Protein AF-A0A136LMU8-F1 (afdb_monomer)

Mean predicted aligned error: 7.93 Å

Foldseek 3Di:
DPLDPQDPVQVVVQVVVFDWPVVPWDQPPPVHTKTWTWDAGPPPRFIKTWIWGDDPPDIDTDDIGGPVDPDPPPPPD

Solvent-accessible surface area (backbone atoms only — not comparable to full-atom values): 4798 Å² total; per-residue (Å²): 130,81,90,56,95,74,48,74,65,53,55,54,50,32,74,74,70,32,50,73,39,66,92,72,26,42,65,80,40,96,89,49,38,29,44,25,31,42,34,60,37,90,86,77,64,46,42,30,38,38,33,33,34,68,51,101,89,49,78,41,79,74,47,80,41,58,76,79,52,91,75,80,69,92,81,82,124

Sequence (77 aa):
MECRNITQKEVKEIVRKANVNYNKSDLQASGGAKYALEGYTSKDRQHIRVIVAPRKKHLSIVTVIDLDKDWECPSCR

pLDDT: mean 77.23, std 13.02, range [42.66, 90.94]

Radius of gyration: 13.1 Å; Cα contacts (8 Å, |Δi|>4): 120; chains: 1; bounding box: 37×26×30 Å

Structure (mmCIF, N/CA/C/O backbone):
data_AF-A0A136LMU8-F1
#
_entry.id   AF-A0A136LMU8-F1
#
loop_
_atom_site.group_PDB
_atom_site.id
_atom_site.type_symbol
_atom_site.label_atom_id
_atom_site.label_alt_id
_atom_site.label_comp_id
_atom_site.label_asym_id
_atom_site.label_entity_id
_atom_site.label_seq_id
_atom_site.pdbx_PDB_ins_code
_atom_site.Cartn_x
_atom_site.Cartn_y
_atom_site.Cartn_z
_atom_site.occupancy
_atom_site.B_iso_or_equiv
_atom_site.auth_seq_id
_atom_site.auth_comp_id
_atom_site.auth_asym_id
_atom_site.auth_atom_id
_atom_site.pdbx_PDB_model_num
ATOM 1 N N . MET A 1 1 ? -14.017 13.087 2.429 1.00 47.59 1 MET A N 1
ATOM 2 C CA . MET A 1 1 ? -13.136 11.942 2.774 1.00 47.59 1 MET A CA 1
ATOM 3 C C . MET A 1 1 ? -13.665 11.155 3.984 1.00 47.59 1 MET A C 1
ATOM 5 O O . MET A 1 1 ? -12.890 10.505 4.665 1.00 47.59 1 MET A O 1
ATOM 9 N N . GLU A 1 2 ? -14.982 11.147 4.224 1.00 44.06 2 GLU A N 1
ATOM 10 C CA . GLU A 1 2 ? -15.605 10.461 5.376 1.00 44.06 2 GLU A CA 1
ATOM 11 C C . GLU A 1 2 ? -16.265 9.120 5.001 1.00 44.06 2 GLU A C 1
ATOM 13 O O . GLU A 1 2 ? -16.713 8.386 5.869 1.00 44.06 2 GLU A O 1
ATOM 18 N N . CYS A 1 3 ? -16.303 8.759 3.711 1.00 48.84 3 CYS A N 1
ATOM 19 C CA . CYS A 1 3 ? -16.912 7.504 3.239 1.00 48.84 3 CYS A CA 1
ATOM 20 C C . CYS A 1 3 ? -16.002 6.269 3.352 1.00 48.84 3 CYS A C 1
ATOM 22 O O . CYS A 1 3 ? -16.439 5.163 3.061 1.00 48.84 3 CYS A O 1
ATOM 24 N N . ARG A 1 4 ? -14.737 6.421 3.763 1.00 58.66 4 ARG A N 1
ATOM 25 C CA . ARG A 1 4 ? -13.835 5.288 4.015 1.00 58.66 4 ARG A CA 1
ATOM 26 C C . ARG A 1 4 ? -13.148 5.505 5.355 1.00 58.66 4 ARG A C 1
ATOM 28 O O . ARG A 1 4 ? -12.259 6.343 5.454 1.00 58.66 4 ARG A O 1
ATOM 35 N N . ASN A 1 5 ? -13.531 4.736 6.372 1.00 64.06 5 ASN A N 1
ATOM 36 C CA . ASN A 1 5 ? -12.902 4.738 7.701 1.00 64.06 5 ASN A CA 1
ATOM 37 C C . ASN A 1 5 ? -11.510 4.072 7.699 1.00 64.06 5 ASN A C 1
ATOM 39 O O . ASN A 1 5 ? -11.138 3.414 8.662 1.00 64.06 5 ASN A O 1
ATOM 43 N N . ILE A 1 6 ? -10.733 4.225 6.624 1.00 70.25 6 ILE A N 1
ATOM 44 C CA . ILE A 1 6 ? -9.381 3.677 6.524 1.00 70.25 6 ILE A CA 1
ATOM 45 C C . ILE A 1 6 ? -8.412 4.745 7.016 1.00 70.25 6 ILE A C 1
ATOM 47 O O . ILE A 1 6 ? -8.211 5.784 6.382 1.00 70.25 6 ILE A O 1
ATOM 51 N N . THR A 1 7 ? -7.795 4.494 8.162 1.00 77.75 7 THR A N 1
ATOM 52 C CA . THR A 1 7 ? -6.829 5.415 8.759 1.00 77.75 7 THR A CA 1
ATOM 53 C C . THR A 1 7 ? -5.435 5.229 8.161 1.00 77.75 7 THR A C 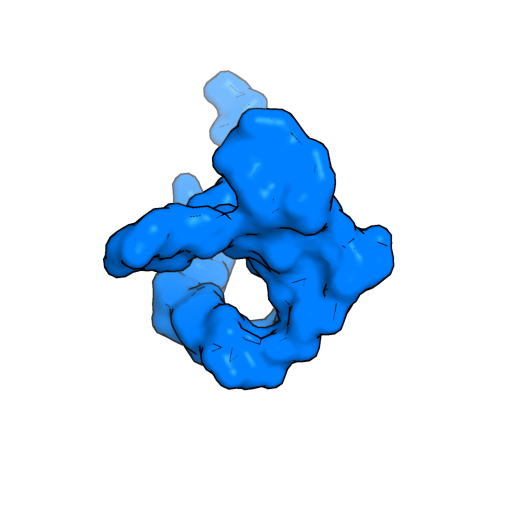1
ATOM 55 O O . THR A 1 7 ? -5.046 4.146 7.720 1.00 77.75 7 THR A O 1
ATOM 58 N N . GLN A 1 8 ? -4.600 6.273 8.218 1.00 79.94 8 GLN A N 1
ATOM 59 C CA . GLN A 1 8 ? -3.193 6.166 7.798 1.00 79.94 8 GLN A CA 1
ATOM 60 C C . GLN A 1 8 ? -2.419 5.080 8.564 1.00 79.94 8 GLN A C 1
ATOM 62 O O . GLN A 1 8 ? -1.451 4.523 8.041 1.00 79.94 8 GLN A O 1
ATOM 67 N N . LYS A 1 9 ? -2.816 4.791 9.809 1.00 81.81 9 LYS A N 1
ATOM 68 C CA . LYS A 1 9 ? -2.191 3.757 10.637 1.00 81.81 9 LYS A CA 1
ATOM 69 C C . LYS A 1 9 ? -2.439 2.369 10.050 1.00 81.81 9 LYS A C 1
ATOM 71 O O . LYS A 1 9 ? -1.485 1.611 9.907 1.00 81.81 9 LYS A O 1
ATOM 76 N N . GLU A 1 10 ? -3.669 2.088 9.633 1.00 78.38 10 GLU A N 1
ATOM 77 C CA . GLU A 1 10 ? -4.035 0.817 8.998 1.00 78.38 10 GLU A CA 1
ATOM 78 C C . GLU A 1 10 ? -3.309 0.625 7.669 1.00 78.38 10 GLU A C 1
ATOM 80 O O . GLU A 1 10 ? -2.743 -0.439 7.428 1.00 78.38 10 GLU A O 1
A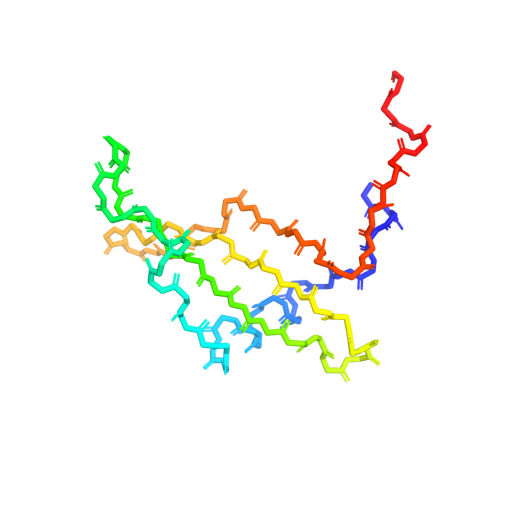TOM 85 N N . VAL A 1 11 ? -3.213 1.678 6.850 1.00 81.75 11 VAL A N 1
ATOM 86 C CA . VAL A 1 11 ? -2.448 1.606 5.596 1.00 81.75 11 VAL A CA 1
ATOM 87 C C . VAL A 1 11 ? -0.974 1.296 5.868 1.00 81.75 11 VAL A C 1
ATOM 89 O O . VAL A 1 11 ? -0.394 0.445 5.200 1.00 81.75 11 VAL A O 1
ATOM 92 N N . LYS A 1 12 ? -0.352 1.930 6.872 1.00 83.81 12 LYS A N 1
ATOM 93 C CA . LYS A 1 12 ? 1.047 1.646 7.245 1.00 83.81 12 LYS A CA 1
ATOM 94 C C . LYS A 1 12 ? 1.243 0.222 7.762 1.00 83.81 12 LYS A C 1
ATOM 96 O O . LYS A 1 12 ? 2.281 -0.375 7.484 1.00 83.81 12 LYS A O 1
ATOM 101 N N . GLU A 1 13 ? 0.292 -0.312 8.523 1.00 83.38 13 GLU A N 1
ATOM 102 C CA . GLU A 1 13 ? 0.349 -1.702 8.980 1.00 83.38 13 GLU A CA 1
ATOM 103 C C . GLU A 1 13 ? 0.271 -2.680 7.814 1.00 83.38 13 GLU A C 1
ATOM 105 O O . GLU A 1 13 ? 1.080 -3.603 7.743 1.00 83.38 13 GLU A O 1
ATOM 110 N N . ILE A 1 14 ? -0.641 -2.436 6.874 1.00 84.12 1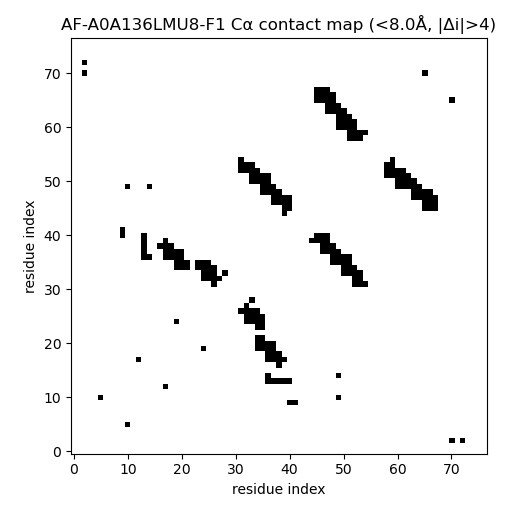4 ILE A N 1
ATOM 111 C CA . ILE A 1 14 ? -0.788 -3.247 5.668 1.00 84.12 14 ILE A CA 1
ATOM 112 C C . ILE A 1 14 ? 0.483 -3.159 4.837 1.00 84.12 14 ILE A C 1
ATOM 114 O O . ILE A 1 14 ? 1.040 -4.190 4.511 1.00 84.12 14 ILE A O 1
ATOM 118 N N . VAL A 1 15 ? 1.063 -1.981 4.611 1.00 84.38 15 VAL A N 1
ATOM 119 C CA . VAL A 1 15 ? 2.333 -1.881 3.865 1.00 84.38 15 VAL A CA 1
ATOM 120 C C . VAL A 1 15 ? 3.464 -2.720 4.488 1.00 84.38 15 VAL A C 1
ATOM 122 O O . VAL A 1 15 ? 4.343 -3.184 3.768 1.00 84.38 15 VAL A O 1
ATOM 125 N N . ARG A 1 16 ? 3.450 -2.943 5.810 1.00 84.00 16 ARG A N 1
ATOM 126 C CA . ARG A 1 16 ? 4.453 -3.764 6.512 1.00 84.00 16 ARG A CA 1
ATOM 127 C C . ARG A 1 16 ? 4.132 -5.260 6.559 1.00 84.00 16 ARG A C 1
ATOM 129 O O . ARG A 1 16 ? 5.063 -6.049 6.659 1.00 84.00 16 ARG A O 1
ATOM 136 N N . LYS A 1 17 ? 2.851 -5.638 6.577 1.00 83.31 17 LYS A N 1
ATOM 137 C CA . LYS A 1 17 ? 2.387 -7.023 6.803 1.00 83.31 17 LYS A CA 1
ATOM 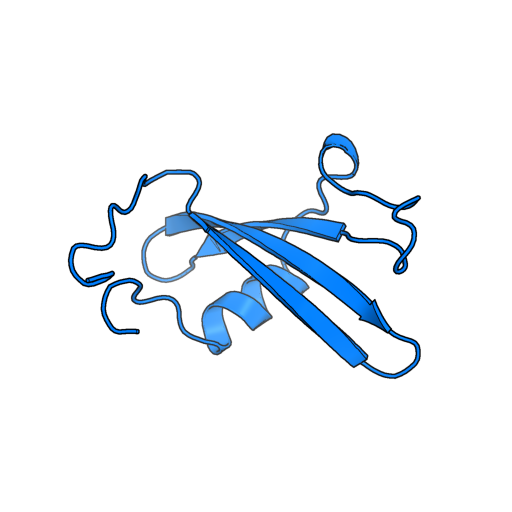138 C C . LYS A 1 17 ? 1.759 -7.676 5.565 1.00 83.31 17 LYS A C 1
ATOM 140 O O . LYS A 1 17 ? 1.594 -8.889 5.547 1.00 83.31 17 LYS A O 1
ATOM 145 N N . ALA A 1 18 ? 1.354 -6.883 4.578 1.00 81.12 18 ALA A N 1
ATOM 146 C CA . ALA A 1 18 ? 0.656 -7.334 3.383 1.00 81.12 18 ALA A CA 1
ATOM 147 C C . ALA A 1 18 ? 1.578 -8.095 2.445 1.00 81.12 18 ALA A C 1
ATOM 149 O O . ALA A 1 18 ? 2.775 -7.818 2.346 1.00 81.12 18 ALA A O 1
ATOM 150 N N . ASN A 1 19 ? 0.971 -9.003 1.691 1.00 85.56 19 ASN A N 1
ATOM 151 C CA . ASN A 1 19 ? 1.667 -9.712 0.638 1.00 85.56 19 ASN A CA 1
ATOM 152 C C . ASN A 1 19 ? 1.661 -8.878 -0.642 1.00 85.56 19 ASN A C 1
ATOM 154 O O . ASN A 1 19 ? 0.653 -8.278 -1.025 1.00 85.56 19 ASN A O 1
ATOM 158 N N . VAL A 1 20 ? 2.813 -8.849 -1.309 1.00 87.75 20 VAL A N 1
ATOM 159 C CA . VAL A 1 20 ? 2.954 -8.226 -2.623 1.00 87.75 20 VAL A CA 1
ATOM 160 C C . VAL A 1 20 ? 2.326 -9.149 -3.660 1.00 87.75 20 VAL A C 1
ATOM 162 O O . VAL A 1 20 ? 2.801 -10.263 -3.884 1.00 87.75 20 VAL A O 1
ATOM 165 N N . ASN A 1 21 ? 1.286 -8.675 -4.335 1.00 86.38 21 ASN A N 1
ATOM 166 C CA . ASN A 1 21 ? 0.701 -9.365 -5.471 1.00 86.38 21 ASN A CA 1
ATOM 167 C C . ASN A 1 21 ? 1.417 -8.926 -6.756 1.00 86.38 21 ASN A C 1
ATOM 169 O O . ASN A 1 21 ? 1.040 -7.942 -7.398 1.00 86.38 21 ASN A O 1
ATOM 173 N N . TYR A 1 22 ? 2.469 -9.654 -7.141 1.00 83.00 22 TYR A N 1
ATOM 174 C CA . TYR A 1 22 ? 3.261 -9.340 -8.337 1.00 83.00 22 TYR A CA 1
ATOM 175 C C . TYR A 1 22 ? 2.447 -9.429 -9.635 1.00 83.00 22 TYR A C 1
ATOM 177 O O . TYR A 1 22 ? 2.698 -8.655 -10.551 1.00 83.00 22 TYR A O 1
ATOM 185 N N . ASN A 1 23 ? 1.411 -10.275 -9.687 1.00 85.12 23 ASN A N 1
ATOM 186 C CA . ASN A 1 23 ? 0.521 -10.391 -10.851 1.00 85.12 23 ASN A CA 1
ATOM 187 C C . ASN A 1 23 ? -0.321 -9.127 -11.084 1.00 85.12 23 ASN A C 1
ATOM 189 O O . ASN A 1 23 ? -0.785 -8.880 -12.194 1.00 85.12 23 ASN A O 1
ATOM 193 N N . LYS A 1 24 ? -0.561 -8.345 -10.027 1.00 82.56 24 LYS A N 1
ATOM 194 C CA . LYS A 1 24 ? -1.272 -7.057 -10.082 1.00 82.56 24 LYS A CA 1
ATOM 195 C C . LYS A 1 24 ? -0.333 -5.860 -9.931 1.00 82.56 24 LYS A C 1
ATOM 197 O O . LYS A 1 24 ? -0.798 -4.723 -9.908 1.00 82.56 24 LYS A O 1
ATOM 202 N N . SER A 1 25 ? 0.966 -6.114 -9.809 1.00 85.62 25 SER A N 1
ATOM 203 C CA . SER A 1 25 ? 1.998 -5.088 -9.736 1.00 85.62 25 SER A CA 1
ATOM 204 C C . SER A 1 25 ? 2.457 -4.738 -11.145 1.00 85.62 25 SER A C 1
ATOM 206 O O . SER A 1 25 ? 2.648 -5.612 -11.984 1.00 85.62 25 SER A O 1
ATOM 208 N N . ASP A 1 26 ? 2.657 -3.453 -11.398 1.00 84.38 26 ASP A N 1
ATOM 209 C CA . ASP A 1 26 ? 3.112 -2.948 -12.688 1.00 84.38 26 ASP A CA 1
ATOM 210 C C . ASP A 1 26 ? 4.550 -2.448 -12.549 1.00 84.38 26 ASP A C 1
ATOM 212 O O . ASP A 1 26 ? 4.815 -1.274 -12.279 1.00 84.38 26 ASP A O 1
ATOM 216 N N . LEU A 1 27 ? 5.495 -3.381 -12.666 1.00 83.19 27 LEU A N 1
ATOM 217 C CA . LEU A 1 27 ? 6.923 -3.097 -12.516 1.00 83.19 27 LEU A CA 1
ATOM 218 C C . LEU A 1 27 ? 7.505 -2.332 -13.714 1.00 83.19 27 LEU A C 1
ATOM 220 O O . LEU A 1 27 ? 8.531 -1.673 -13.566 1.00 83.19 27 LEU A O 1
ATOM 224 N N . GLN A 1 28 ? 6.849 -2.410 -14.876 1.00 81.31 28 GLN A N 1
ATOM 225 C CA . GLN A 1 28 ? 7.300 -1.801 -16.132 1.00 81.31 28 GLN A CA 1
ATOM 226 C C . GLN A 1 28 ? 6.586 -0.480 -16.448 1.00 81.31 28 GLN A C 1
ATOM 228 O O . GLN A 1 28 ? 6.801 0.098 -17.514 1.00 81.31 28 GLN A O 1
ATOM 233 N N . ALA A 1 29 ? 5.764 0.030 -15.527 1.00 77.75 29 ALA A N 1
ATOM 234 C CA . ALA A 1 29 ? 5.067 1.290 -15.713 1.00 77.75 29 ALA A CA 1
ATOM 235 C C . ALA A 1 29 ? 6.051 2.417 -16.059 1.00 77.75 29 ALA A C 1
ATOM 237 O O . ALA A 1 29 ? 7.055 2.628 -15.374 1.00 77.75 29 ALA A O 1
ATOM 238 N N . SER A 1 30 ? 5.696 3.229 -17.056 1.00 72.12 30 SER A N 1
ATOM 239 C CA . SER A 1 30 ? 6.534 4.329 -17.557 1.00 72.12 30 SER A CA 1
ATOM 240 C C . SER A 1 30 ? 6.922 5.374 -16.488 1.00 72.12 30 SER A C 1
ATOM 242 O O . SER A 1 30 ? 7.832 6.167 -16.703 1.00 72.12 30 SER A O 1
ATOM 244 N N . GLY A 1 31 ? 6.243 5.387 -15.332 1.00 72.00 31 GLY A N 1
ATOM 245 C CA . GLY A 1 31 ? 6.508 6.273 -14.189 1.00 72.00 31 GLY A CA 1
ATOM 246 C C . GLY A 1 31 ? 7.307 5.647 -13.034 1.00 72.00 31 GLY A C 1
ATOM 247 O O . GLY A 1 31 ? 7.477 6.312 -12.003 1.00 72.00 31 GLY A O 1
ATOM 248 N N . GLY A 1 32 ? 7.777 4.405 -13.194 1.00 80.06 32 GLY A N 1
ATOM 249 C CA . GLY A 1 32 ? 8.443 3.589 -12.176 1.00 80.06 32 GLY A CA 1
ATOM 250 C C . GLY A 1 32 ? 7.564 2.446 -11.660 1.00 80.06 32 GLY A C 1
ATOM 251 O O . GLY A 1 32 ? 6.338 2.525 -11.723 1.00 80.06 32 GLY A O 1
ATOM 252 N N . ALA A 1 33 ? 8.203 1.402 -11.125 1.00 86.12 33 ALA A N 1
ATOM 253 C CA . ALA A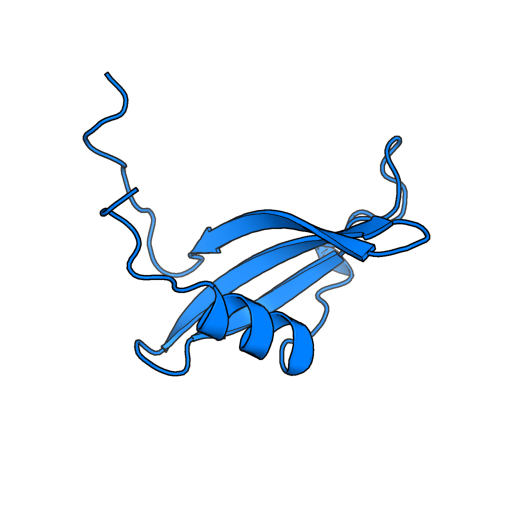 1 33 ? 7.532 0.203 -10.634 1.00 86.12 33 ALA A CA 1
ATOM 254 C C . ALA A 1 33 ? 6.435 0.521 -9.604 1.00 86.12 33 ALA A C 1
ATOM 256 O O . ALA A 1 33 ? 6.669 1.247 -8.635 1.00 86.12 33 ALA A O 1
ATOM 257 N N . LYS A 1 34 ? 5.249 -0.053 -9.800 1.00 89.94 34 LYS A N 1
ATOM 258 C CA . LYS A 1 34 ? 4.109 0.014 -8.885 1.00 89.94 34 LYS A CA 1
ATOM 259 C C . LYS A 1 34 ? 3.867 -1.361 -8.286 1.00 89.94 34 LYS A C 1
ATOM 261 O O . LYS A 1 34 ? 3.696 -2.330 -9.018 1.00 89.94 34 LYS A O 1
ATOM 266 N N . TYR A 1 35 ? 3.796 -1.433 -6.967 1.00 89.75 35 TYR A N 1
ATOM 267 C CA . TYR A 1 35 ? 3.549 -2.670 -6.239 1.00 89.75 35 TYR A CA 1
ATOM 268 C C . TYR A 1 35 ? 2.130 -2.668 -5.689 1.00 89.75 35 TYR A C 1
ATOM 270 O O . TYR A 1 35 ? 1.711 -1.711 -5.036 1.00 89.75 35 TYR A O 1
ATOM 278 N N . ALA A 1 36 ? 1.399 -3.744 -5.959 1.00 90.94 36 ALA A N 1
ATOM 279 C CA . ALA A 1 36 ? 0.085 -3.989 -5.393 1.00 90.94 36 ALA A CA 1
ATOM 280 C C . ALA A 1 36 ? 0.239 -4.792 -4.101 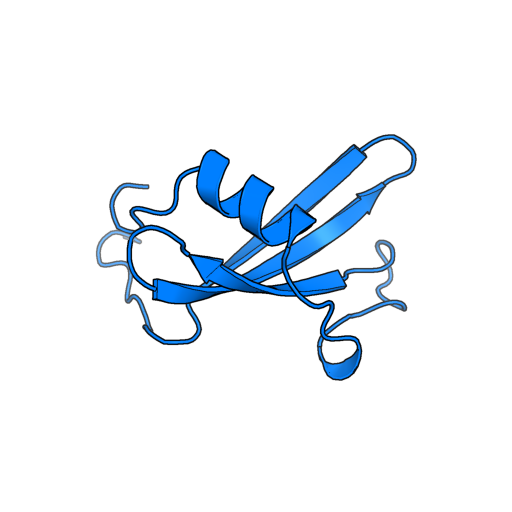1.00 90.94 36 ALA A C 1
ATOM 282 O O . ALA A 1 36 ? 0.639 -5.952 -4.129 1.00 90.94 36 ALA A O 1
ATOM 283 N N . LEU A 1 37 ? -0.062 -4.162 -2.971 1.00 90.69 37 LEU A N 1
ATOM 284 C CA . LEU A 1 37 ? -0.045 -4.786 -1.654 1.00 90.69 37 LEU A CA 1
ATOM 285 C C . LEU A 1 37 ? -1.474 -5.130 -1.264 1.00 90.69 37 LEU A C 1
ATOM 287 O O . LEU A 1 37 ? -2.323 -4.242 -1.233 1.00 90.69 37 LEU A O 1
ATOM 291 N N . GLU A 1 38 ? -1.740 -6.394 -0.969 1.00 89.06 38 GLU A N 1
ATOM 292 C CA . GLU A 1 38 ? -3.068 -6.861 -0.568 1.00 89.06 38 GLU A CA 1
ATOM 293 C C . GLU A 1 38 ? -3.045 -7.333 0.878 1.00 89.06 38 GLU A C 1
ATOM 295 O O . GLU A 1 38 ? -2.167 -8.093 1.299 1.00 89.06 38 GLU A O 1
ATOM 300 N N . GLY A 1 39 ? -4.010 -6.859 1.657 1.00 86.88 39 GLY A N 1
ATOM 301 C CA . GLY A 1 39 ? -4.111 -7.219 3.058 1.00 86.88 39 GLY A CA 1
ATOM 302 C C . GLY A 1 39 ? -5.452 -6.846 3.657 1.00 86.88 39 GLY A C 1
ATOM 303 O O . GLY A 1 39 ? -6.240 -6.107 3.072 1.00 86.88 39 GLY A O 1
ATOM 304 N N . TYR A 1 40 ? -5.690 -7.368 4.853 1.00 84.44 40 TYR A N 1
ATOM 305 C CA . TYR A 1 40 ? -6.907 -7.115 5.607 1.00 84.44 40 TYR A CA 1
ATOM 306 C C . TYR A 1 40 ? -6.654 -6.041 6.661 1.00 84.44 40 TYR A C 1
ATOM 308 O O . TYR A 1 40 ? -5.613 -6.050 7.326 1.00 84.44 40 TYR A O 1
ATOM 316 N N . THR A 1 41 ? -7.597 -5.117 6.833 1.00 80.00 41 THR A N 1
ATOM 317 C CA . THR A 1 41 ? -7.523 -4.139 7.923 1.00 80.00 41 THR A CA 1
ATOM 318 C C . THR A 1 41 ? -7.731 -4.830 9.269 1.00 80.00 41 THR A C 1
ATOM 320 O O . THR A 1 41 ? -8.612 -5.675 9.430 1.00 80.00 41 THR A O 1
ATOM 323 N N . SER A 1 42 ? -6.923 -4.470 10.268 1.00 73.50 42 SER A N 1
ATOM 324 C CA . SER A 1 42 ? -6.996 -5.081 11.604 1.00 73.50 42 SER A CA 1
ATOM 325 C C . SER A 1 42 ? -8.312 -4.777 12.330 1.00 73.50 42 SER A C 1
ATOM 327 O O . SER A 1 42 ? -8.710 -5.533 13.210 1.00 73.50 42 SER A O 1
ATOM 329 N N . LYS A 1 43 ? -8.961 -3.654 11.999 1.00 70.44 43 LYS A N 1
ATOM 330 C CA . LYS A 1 43 ? -10.144 -3.158 12.706 1.00 70.44 43 LYS A CA 1
ATOM 331 C C . LYS A 1 43 ? -11.438 -3.769 12.176 1.00 70.44 43 LYS A C 1
ATOM 333 O O . LYS A 1 43 ? -12.222 -4.304 12.951 1.00 70.44 43 LYS A O 1
ATOM 338 N N . ASP A 1 44 ? -11.616 -3.726 10.859 1.00 70.31 44 ASP A N 1
ATOM 339 C CA . ASP A 1 44 ? -12.885 -4.069 10.210 1.00 70.31 44 ASP A CA 1
ATOM 340 C C . ASP A 1 44 ? -12.786 -5.322 9.322 1.00 70.31 44 ASP A C 1
ATOM 342 O O . ASP A 1 44 ? -13.772 -5.706 8.698 1.00 70.31 44 ASP A O 1
ATOM 346 N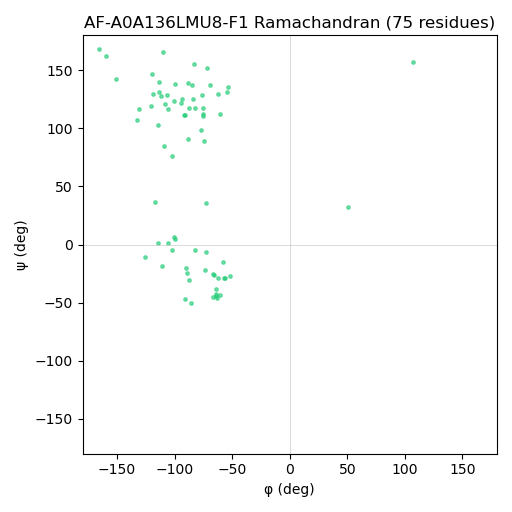 N . ARG A 1 45 ? -11.608 -5.969 9.258 1.00 76.00 45 ARG A N 1
ATOM 347 C CA . ARG A 1 45 ? -11.307 -7.110 8.369 1.00 76.00 45 ARG A CA 1
ATOM 348 C C . ARG A 1 45 ? -11.675 -6.849 6.904 1.00 76.00 45 ARG A C 1
ATOM 350 O O . ARG A 1 45 ? -12.034 -7.778 6.192 1.00 76.00 45 ARG A O 1
ATOM 357 N N . GLN A 1 46 ? -11.562 -5.601 6.457 1.00 75.62 46 GLN A N 1
ATOM 358 C CA . GLN A 1 46 ? -11.801 -5.231 5.062 1.00 75.62 46 GLN A CA 1
ATOM 359 C C . GLN A 1 46 ? -10.599 -5.650 4.225 1.00 75.62 46 GLN A C 1
ATOM 361 O O . GLN A 1 46 ? -9.465 -5.302 4.575 1.00 75.62 46 GLN A O 1
ATOM 366 N N . HIS A 1 47 ? -10.828 -6.380 3.137 1.00 85.94 47 HIS A N 1
ATOM 367 C CA . HIS A 1 47 ? -9.785 -6.696 2.179 1.00 85.94 47 HIS A CA 1
ATOM 368 C C . HIS A 1 47 ? -9.490 -5.467 1.325 1.00 85.94 47 HIS A C 1
ATOM 370 O O . HIS A 1 47 ? -10.306 -5.046 0.510 1.00 85.94 47 HIS A O 1
ATOM 376 N N . ILE A 1 48 ? -8.302 -4.890 1.484 1.00 85.81 48 ILE A N 1
ATOM 377 C CA . ILE A 1 48 ? -7.893 -3.728 0.703 1.00 85.81 48 ILE A CA 1
ATOM 378 C C . ILE A 1 48 ? -6.638 -4.024 -0.116 1.00 85.81 48 ILE A C 1
ATOM 380 O O . ILE A 1 48 ? -5.730 -4.745 0.306 1.00 85.81 48 ILE A O 1
ATOM 384 N N . ARG A 1 49 ? -6.565 -3.395 -1.288 1.00 88.19 49 ARG A N 1
ATOM 385 C CA . ARG A 1 49 ? -5.382 -3.320 -2.137 1.00 88.19 49 ARG A CA 1
ATOM 386 C C . ARG A 1 49 ? -4.811 -1.911 -2.094 1.00 88.19 49 ARG A C 1
ATOM 388 O O . ARG A 1 49 ? -5.461 -0.942 -2.486 1.00 88.19 49 ARG A O 1
ATOM 395 N N . VAL A 1 50 ? -3.563 -1.803 -1.668 1.00 88.50 50 VAL A N 1
ATOM 396 C CA . VAL A 1 50 ? -2.797 -0.560 -1.649 1.00 88.50 50 VAL A CA 1
ATOM 397 C C . VAL A 1 50 ? -1.777 -0.604 -2.777 1.00 88.50 50 VAL A C 1
ATOM 399 O O . VAL A 1 50 ? -0.874 -1.437 -2.784 1.00 88.50 50 VAL A O 1
ATOM 402 N N . ILE A 1 51 ? -1.906 0.310 -3.734 1.00 88.44 51 ILE A N 1
ATOM 403 C CA . ILE A 1 51 ? -0.911 0.504 -4.785 1.00 88.44 51 ILE A CA 1
ATOM 404 C C . ILE A 1 51 ? 0.138 1.483 -4.275 1.00 88.44 51 ILE A C 1
ATOM 406 O O . ILE A 1 51 ? -0.165 2.651 -4.009 1.00 88.44 51 ILE A O 1
ATOM 410 N N . VAL A 1 52 ? 1.380 1.018 -4.167 1.00 89.06 52 VAL A N 1
ATOM 411 C CA . VAL A 1 52 ? 2.524 1.840 -3.770 1.00 89.06 52 VAL A CA 1
ATOM 412 C C . VAL A 1 52 ? 3.507 1.991 -4.920 1.00 89.06 52 VAL A C 1
ATOM 414 O O . VAL A 1 52 ? 3.793 1.049 -5.653 1.00 89.06 52 VAL A O 1
ATOM 417 N N . ALA A 1 53 ? 4.053 3.190 -5.064 1.00 89.44 53 ALA A N 1
ATOM 418 C CA . ALA A 1 53 ? 5.129 3.495 -5.990 1.00 89.44 53 ALA A CA 1
ATOM 419 C C . ALA A 1 53 ? 6.377 3.871 -5.175 1.00 89.44 53 ALA A C 1
ATOM 421 O O . ALA A 1 53 ? 6.437 4.977 -4.622 1.00 89.44 53 ALA A O 1
ATOM 422 N N . PRO A 1 54 ? 7.371 2.977 -5.037 1.00 85.00 54 PRO A N 1
ATOM 423 C CA . PRO A 1 54 ? 8.653 3.340 -4.458 1.00 85.00 54 PRO A CA 1
ATOM 424 C C . PRO A 1 54 ? 9.354 4.409 -5.295 1.00 85.00 54 PRO A C 1
ATOM 426 O O . PRO A 1 54 ? 9.532 4.292 -6.508 1.00 85.00 54 PRO A O 1
ATOM 429 N N . ARG A 1 55 ? 9.791 5.467 -4.616 1.00 82.25 55 ARG A N 1
ATOM 430 C CA . ARG A 1 55 ? 10.708 6.487 -5.128 1.00 82.25 55 ARG A CA 1
ATOM 431 C C . ARG A 1 55 ? 12.046 6.342 -4.404 1.00 82.25 55 ARG A C 1
ATOM 433 O O . ARG A 1 55 ? 12.127 5.734 -3.343 1.00 82.25 55 ARG A O 1
ATOM 440 N N . LYS A 1 56 ? 13.098 6.979 -4.929 1.00 80.56 56 LYS A N 1
ATOM 441 C CA . LYS A 1 56 ? 14.474 6.888 -4.392 1.00 80.56 56 LYS A CA 1
ATOM 442 C C . LYS A 1 56 ? 14.610 7.170 -2.883 1.00 80.56 56 LYS A C 1
ATOM 444 O O . LYS A 1 56 ? 15.564 6.700 -2.282 1.00 80.56 56 LYS A O 1
ATOM 449 N N . LYS A 1 57 ? 13.710 7.963 -2.285 1.00 83.88 57 LYS A N 1
ATOM 450 C CA . LYS A 1 57 ? 13.789 8.387 -0.871 1.00 83.88 57 LYS A CA 1
ATOM 451 C C . LYS A 1 57 ? 12.544 8.082 -0.030 1.00 83.88 57 LYS A C 1
ATOM 453 O O . LYS A 1 57 ? 12.581 8.282 1.177 1.00 83.88 57 LYS A O 1
ATOM 458 N N . HIS A 1 58 ? 11.434 7.672 -0.641 1.00 84.50 58 HIS A N 1
ATOM 459 C CA . HIS A 1 58 ? 10.176 7.436 0.070 1.00 84.50 58 HIS A CA 1
ATOM 460 C C . HIS A 1 58 ? 9.245 6.527 -0.737 1.00 84.50 58 HIS A C 1
ATOM 462 O O . HIS A 1 58 ? 9.393 6.382 -1.949 1.00 84.50 58 HIS A O 1
ATOM 468 N N . LEU A 1 59 ? 8.257 5.944 -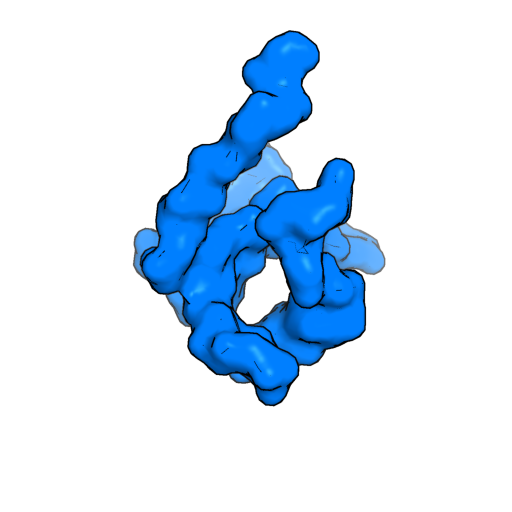0.062 1.00 84.06 59 LEU A N 1
ATOM 469 C CA . LEU A 1 59 ? 7.161 5.207 -0.685 1.00 84.06 59 LEU A CA 1
ATOM 470 C C . LEU A 1 59 ? 5.970 6.149 -0.868 1.00 84.06 59 LEU A C 1
ATOM 472 O O . LEU A 1 59 ? 5.482 6.721 0.106 1.00 84.06 59 LEU A O 1
ATOM 476 N N . SER A 1 60 ? 5.505 6.312 -2.104 1.00 86.31 60 SER A N 1
ATOM 477 C CA . SER A 1 60 ? 4.279 7.055 -2.397 1.00 86.31 60 SER A CA 1
ATOM 478 C C . SER A 1 60 ? 3.103 6.086 -2.461 1.00 86.31 60 SER A C 1
ATOM 480 O O . SER A 1 60 ? 3.134 5.127 -3.231 1.00 86.31 60 SER A O 1
ATOM 482 N N . ILE A 1 61 ? 2.055 6.335 -1.678 1.00 86.38 61 ILE A N 1
ATOM 483 C CA . ILE A 1 61 ? 0.789 5.603 -1.795 1.00 86.38 61 ILE A CA 1
ATOM 484 C C . ILE A 1 61 ? 0.001 6.251 -2.930 1.00 86.38 61 ILE A C 1
ATOM 486 O O . ILE A 1 61 ? -0.315 7.436 -2.862 1.00 86.38 61 ILE A O 1
ATOM 490 N N . VAL A 1 62 ? -0.269 5.487 -3.984 1.00 85.75 62 VAL A N 1
ATOM 491 C CA . VAL A 1 62 ? -0.948 5.982 -5.188 1.00 85.75 62 VAL A CA 1
ATOM 492 C C . VAL A 1 62 ? -2.451 5.793 -5.058 1.00 85.75 62 VAL A C 1
ATOM 494 O O . VAL A 1 62 ? -3.226 6.699 -5.351 1.00 85.75 62 VAL A O 1
ATOM 497 N N . THR A 1 63 ? -2.881 4.608 -4.627 1.00 84.62 63 THR A N 1
ATOM 498 C CA . THR A 1 63 ? -4.304 4.265 -4.575 1.00 84.62 63 THR A CA 1
ATOM 499 C C . THR A 1 63 ? -4.565 3.267 -3.462 1.00 84.62 63 THR A C 1
ATOM 501 O O . THR A 1 63 ? -3.764 2.363 -3.236 1.00 84.62 63 THR A O 1
ATOM 504 N N . VAL A 1 64 ? -5.700 3.427 -2.788 1.00 84.81 64 VAL A N 1
ATOM 505 C CA . VAL A 1 64 ? -6.233 2.465 -1.822 1.00 84.81 64 VAL A CA 1
ATOM 506 C C . VAL A 1 64 ? -7.607 2.040 -2.322 1.00 84.81 64 VAL A C 1
ATOM 508 O O . VAL A 1 64 ? -8.491 2.882 -2.504 1.00 84.81 64 VAL A O 1
ATOM 511 N N . ILE A 1 65 ? -7.754 0.749 -2.590 1.00 81.44 65 ILE A N 1
ATOM 512 C CA . ILE A 1 65 ? -8.954 0.131 -3.152 1.00 81.44 65 ILE A CA 1
ATOM 513 C C . ILE A 1 65 ? -9.464 -0.874 -2.125 1.00 81.44 65 ILE A C 1
ATOM 515 O O . ILE A 1 65 ? -8.683 -1.689 -1.649 1.00 81.44 65 ILE A O 1
ATOM 519 N N . ASP A 1 66 ? -10.743 -0.811 -1.782 1.00 80.94 66 ASP A N 1
ATOM 520 C CA . ASP A 1 66 ? -11.423 -1.882 -1.051 1.00 80.94 66 ASP A CA 1
ATOM 521 C C . ASP A 1 66 ? -11.875 -2.928 -2.080 1.00 80.94 66 ASP A C 1
ATOM 523 O O . ASP A 1 66 ? -12.466 -2.567 -3.097 1.00 80.94 66 ASP A O 1
ATOM 527 N N . LEU A 1 67 ? -11.490 -4.188 -1.883 1.00 80.19 67 LEU A N 1
ATOM 528 C CA . LEU A 1 67 ? -11.812 -5.301 -2.778 1.00 80.19 67 LEU A CA 1
ATOM 529 C C . LEU A 1 67 ? -13.121 -5.999 -2.394 1.00 80.19 67 LEU A C 1
ATOM 531 O O . LEU A 1 67 ? -13.692 -6.681 -3.241 1.00 80.19 67 LEU A O 1
ATOM 535 N N . ASP A 1 68 ? -13.583 -5.844 -1.151 1.00 73.69 68 ASP A N 1
ATOM 536 C CA . ASP A 1 68 ? -14.823 -6.458 -0.661 1.00 73.69 68 ASP A CA 1
ATOM 537 C C . ASP A 1 68 ? -16.039 -5.560 -0.889 1.00 73.69 68 ASP A C 1
ATOM 539 O O . ASP A 1 68 ? -17.173 -6.041 -0.945 1.00 73.69 68 ASP A O 1
ATOM 543 N N . LYS A 1 69 ? -15.824 -4.245 -0.992 1.00 65.50 69 LYS A N 1
ATOM 544 C CA . LYS A 1 69 ? -16.911 -3.274 -1.077 1.00 65.50 69 LYS A CA 1
ATOM 545 C C . LYS A 1 69 ? -16.715 -2.282 -2.216 1.00 65.50 69 LYS A C 1
ATOM 547 O O . LYS A 1 69 ? -15.821 -1.434 -2.183 1.00 65.50 69 LYS A O 1
ATOM 552 N N . ASP A 1 70 ? -17.635 -2.327 -3.174 1.00 57.75 70 ASP A N 1
ATOM 553 C CA . ASP A 1 70 ? -17.800 -1.283 -4.181 1.00 57.75 70 ASP A CA 1
ATOM 554 C C . ASP A 1 70 ? -18.473 -0.076 -3.507 1.00 57.75 70 ASP A C 1
ATOM 556 O O . ASP A 1 70 ? -19.689 -0.002 -3.341 1.00 57.75 70 ASP A O 1
ATOM 560 N N . TRP A 1 71 ? -17.660 0.823 -2.949 1.00 59.31 71 TRP A N 1
ATOM 561 C CA . TRP A 1 71 ? -18.168 2.065 -2.372 1.00 59.31 71 TRP A CA 1
ATOM 562 C C . TRP A 1 71 ? -18.499 3.040 -3.500 1.00 59.31 71 TRP A C 1
ATOM 564 O O . TRP A 1 71 ? -17.616 3.756 -3.980 1.00 59.31 71 TRP A O 1
ATOM 574 N N . GLU A 1 72 ? -19.776 3.116 -3.864 1.00 48.09 72 GLU A N 1
ATOM 575 C CA . GLU A 1 72 ? -20.321 4.278 -4.558 1.00 48.09 72 GLU A CA 1
ATOM 576 C C . GLU A 1 72 ? -20.142 5.490 -3.635 1.00 48.09 72 GLU A C 1
ATOM 578 O O . GLU A 1 72 ? -20.728 5.552 -2.557 1.00 48.09 72 GLU A O 1
ATOM 583 N N . CYS A 1 73 ? -19.279 6.440 -3.999 1.00 52.44 73 CYS A N 1
ATOM 584 C CA . CYS A 1 73 ? -19.173 7.703 -3.270 1.00 52.44 73 CYS A CA 1
ATOM 585 C C . CYS A 1 73 ? -20.385 8.574 -3.642 1.00 52.44 73 CYS A C 1
ATOM 587 O O . CYS A 1 73 ? -20.412 9.095 -4.758 1.00 52.44 73 CYS A O 1
ATOM 589 N N . PRO A 1 74 ? -21.354 8.820 -2.736 1.00 53.53 74 PRO A N 1
ATOM 590 C CA . PRO A 1 74 ? -22.538 9.609 -3.074 1.00 53.53 74 PRO A CA 1
ATOM 591 C C . PRO A 1 74 ? -22.239 11.114 -3.225 1.00 53.53 74 PRO A C 1
ATOM 593 O O . PRO A 1 74 ? -23.113 11.875 -3.626 1.00 53.53 74 PRO A O 1
ATOM 596 N N . SER A 1 75 ? -21.015 11.567 -2.920 1.00 47.28 75 SER A N 1
ATOM 597 C CA . SER A 1 75 ? -20.628 12.986 -2.898 1.00 47.28 75 SER A CA 1
ATOM 598 C C . SER A 1 75 ? -19.545 13.363 -3.922 1.00 47.28 75 SER A C 1
ATOM 600 O O . SER A 1 75 ? -18.671 14.177 -3.623 1.00 47.28 75 SER A O 1
ATOM 602 N N . CYS A 1 76 ? -19.567 12.768 -5.114 1.00 43.03 76 CYS A N 1
ATOM 603 C CA . CYS A 1 76 ? -18.893 13.329 -6.288 1.00 43.03 76 CYS A CA 1
ATOM 604 C C . CYS A 1 76 ? -19.952 13.999 -7.175 1.00 43.03 76 CYS A C 1
ATOM 606 O O . CYS A 1 76 ? -20.390 13.424 -8.168 1.00 43.03 76 CYS A O 1
ATOM 608 N N . ARG A 1 77 ? -20.407 15.186 -6.764 1.00 42.66 77 ARG A N 1
ATOM 609 C CA . ARG A 1 77 ? -21.181 16.116 -7.594 1.00 42.66 77 ARG A CA 1
ATOM 610 C C . ARG A 1 77 ? -20.405 17.411 -7.735 1.00 42.66 77 ARG A C 1
ATOM 612 O O . ARG A 1 77 ? -19.781 17.805 -6.724 1.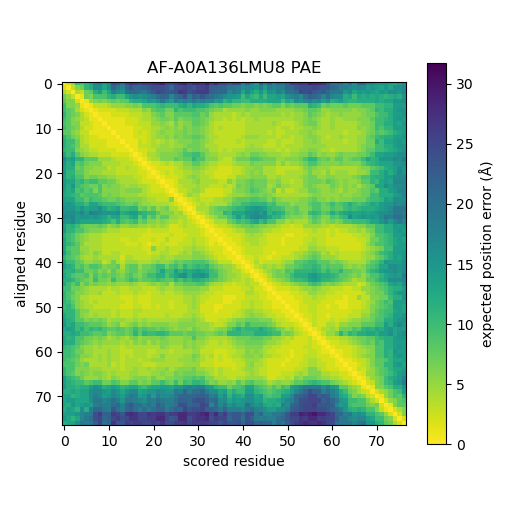00 42.66 77 ARG A O 1
#

Secondary structure (DSSP, 8-state):
--S----HHHHHHHHHHSEE-GGG-BTT-TTS-BEEEEEE-TTT--EEEEEEEE-SS-EEEEEEEESS-----TT--

Nearest PDB structures (foldseek):
  6od1-assembly1_B  TM=6.704E-01  e=2.621E+00  Escherichia coli K-12
  5kph-assembly1_A  TM=4.135E-01  e=7.643E-01  synthetic construct
  1srq-assembly1_B  TM=4.009E-01  e=2.073E+00  Homo sapiens
  5lj5-assembly1_D  TM=4.881E-01  e=5.961E+00  Saccharomyces cerevisiae